Protein AF-A0A2M7TLC3-F1 (afdb_monomer)

Sequence (135 aa):
MRSHSKISLFWSSYMSGKVDYGETILEAASRELKEETGLSGDPTIVALKHYVVFDKKSNNLLEDKFMFLCLVENPAGDICGSQEGKYEWVKETNLQNYVTNPFEDYTAFNAQIDLIKNYNGTMNFSENRHYSEKF

Mean predicted aligned error: 6.59 Å

pLDDT: mean 83.68, std 17.26, range [29.58, 97.69]

Secondary structure (DSSP, 8-state):
--------B-BSB----PPPTT--HHHHHHHHHHHHHS-B--EEEEEEEEEEEEETTT--EEEEEEEEEEEE-S-BS-----SS----B--GGGGGGT-SS-SS-HHHHHHHHHHHHT-SSPPEEEEEEEEES--

Structure (mmCIF, N/CA/C/O backbone):
data_AF-A0A2M7TLC3-F1
#
_entry.id   AF-A0A2M7TLC3-F1
#
loop_
_atom_site.group_PDB
_atom_site.id
_atom_site.type_symbol
_atom_site.label_atom_id
_atom_site.label_alt_id
_atom_site.label_comp_id
_atom_site.label_asym_id
_atom_site.label_entity_id
_atom_site.label_seq_id
_atom_site.pdbx_PDB_ins_code
_atom_site.Cartn_x
_atom_site.Cartn_y
_atom_site.Cartn_z
_atom_site.occupancy
_atom_site.B_iso_or_equiv
_atom_site.auth_seq_id
_atom_site.auth_comp_id
_atom_site.auth_asym_id
_atom_site.auth_atom_id
_atom_site.pdbx_PDB_model_num
ATOM 1 N N . MET A 1 1 ? 28.543 -4.416 -8.697 1.00 31.33 1 MET A N 1
ATOM 2 C CA . MET A 1 1 ? 27.702 -5.038 -7.654 1.00 31.33 1 MET A CA 1
ATOM 3 C C . MET A 1 1 ? 26.963 -3.897 -6.957 1.00 31.33 1 MET A C 1
ATOM 5 O O . MET A 1 1 ? 27.562 -3.209 -6.143 1.00 31.33 1 MET A O 1
ATOM 9 N N . ARG A 1 2 ? 25.764 -3.532 -7.437 1.00 30.80 2 ARG A N 1
ATOM 10 C CA . ARG A 1 2 ? 25.032 -2.345 -6.959 1.00 30.80 2 ARG A CA 1
ATOM 11 C C . ARG A 1 2 ? 24.147 -2.753 -5.783 1.00 30.80 2 ARG A C 1
ATOM 13 O O . ARG A 1 2 ? 23.378 -3.697 -5.891 1.00 30.80 2 ARG A O 1
ATOM 20 N N . SER A 1 3 ? 24.344 -2.057 -4.670 1.00 33.62 3 SER A N 1
ATOM 21 C CA . SER A 1 3 ? 23.581 -2.161 -3.431 1.00 33.62 3 SER A CA 1
ATOM 22 C C . SER A 1 3 ? 22.078 -2.029 -3.686 1.00 33.62 3 SER A C 1
ATOM 24 O O . SER A 1 3 ? 21.645 -1.087 -4.347 1.00 33.62 3 SER A O 1
ATOM 26 N N . HIS A 1 4 ? 21.327 -2.979 -3.131 1.00 35.91 4 HIS A N 1
ATOM 27 C CA . HIS A 1 4 ? 19.873 -3.073 -3.040 1.00 35.91 4 HIS A CA 1
ATOM 28 C C . HIS A 1 4 ? 19.207 -1.705 -2.864 1.00 35.91 4 HIS A C 1
ATOM 30 O O . HIS A 1 4 ? 19.236 -1.116 -1.784 1.00 35.91 4 HIS A O 1
ATOM 36 N N . SER A 1 5 ? 18.612 -1.200 -3.940 1.00 34.22 5 SER A N 1
ATOM 37 C CA . SER A 1 5 ? 17.732 -0.036 -3.886 1.00 34.22 5 SER A CA 1
ATOM 38 C C . SER A 1 5 ? 16.330 -0.576 -3.623 1.00 34.22 5 SER A C 1
ATOM 40 O O . SER A 1 5 ? 15.571 -0.817 -4.556 1.00 34.22 5 SER A O 1
ATOM 42 N N . LYS A 1 6 ? 16.026 -0.886 -2.357 1.00 39.62 6 LYS A N 1
ATOM 43 C CA . LYS A 1 6 ? 14.639 -1.109 -1.935 1.00 39.62 6 LYS A CA 1
ATOM 44 C C . LYS A 1 6 ? 13.930 0.237 -1.998 1.00 39.62 6 LYS A C 1
ATOM 46 O O . LYS A 1 6 ? 14.492 1.253 -1.592 1.00 39.62 6 LYS A O 1
ATOM 51 N N . ILE A 1 7 ? 12.747 0.243 -2.584 1.00 37.22 7 ILE A N 1
ATOM 52 C CA . ILE A 1 7 ? 12.098 1.452 -3.069 1.00 37.22 7 ILE A CA 1
ATOM 53 C C . ILE A 1 7 ? 10.905 1.777 -2.185 1.00 37.22 7 ILE A C 1
ATOM 55 O O . ILE A 1 7 ? 9.999 0.967 -2.033 1.00 37.22 7 ILE A O 1
ATOM 59 N N . SER A 1 8 ? 10.932 2.970 -1.594 1.00 34.75 8 SER A N 1
ATOM 60 C CA . SER A 1 8 ? 9.780 3.621 -0.980 1.00 34.75 8 SER A CA 1
ATOM 61 C C . SER A 1 8 ? 9.634 5.005 -1.616 1.00 34.75 8 SER A C 1
ATOM 63 O O . SER A 1 8 ? 10.529 5.846 -1.535 1.00 34.75 8 SER A O 1
ATOM 65 N N . LEU A 1 9 ? 8.532 5.214 -2.333 1.00 35.06 9 LEU A N 1
ATOM 66 C CA . LEU A 1 9 ? 8.165 6.500 -2.931 1.00 35.06 9 LEU A CA 1
ATOM 67 C C . LEU A 1 9 ? 7.276 7.229 -1.920 1.00 35.06 9 LEU A C 1
ATOM 69 O O . LEU A 1 9 ? 6.337 6.618 -1.413 1.00 35.06 9 LEU A O 1
ATOM 73 N N . PHE A 1 10 ? 7.586 8.489 -1.585 1.00 40.72 10 PHE A N 1
ATOM 74 C CA . PHE A 1 10 ? 6.843 9.221 -0.550 1.00 40.72 10 PHE A CA 1
ATOM 75 C C . PHE A 1 10 ? 6.634 10.710 -0.839 1.00 40.72 10 PHE A C 1
ATOM 77 O O . PHE A 1 10 ? 7.598 11.469 -0.939 1.00 40.72 10 PHE A O 1
ATOM 84 N N . TRP A 1 11 ? 5.362 11.127 -0.778 1.00 29.58 11 TRP A N 1
ATOM 85 C CA . TRP A 1 11 ? 4.954 12.383 -0.143 1.00 29.58 11 TRP A CA 1
ATOM 86 C C . TRP A 1 11 ? 3.616 12.183 0.605 1.00 29.58 11 TRP A C 1
ATOM 88 O O . TRP A 1 11 ? 2.585 11.872 0.019 1.00 29.58 11 TRP A O 1
ATOM 98 N N . SER A 1 12 ? 3.650 12.329 1.935 1.00 38.78 12 SER A N 1
ATOM 99 C CA . SER A 1 12 ? 2.567 12.130 2.929 1.00 38.78 12 SER A CA 1
ATOM 100 C C . SER A 1 12 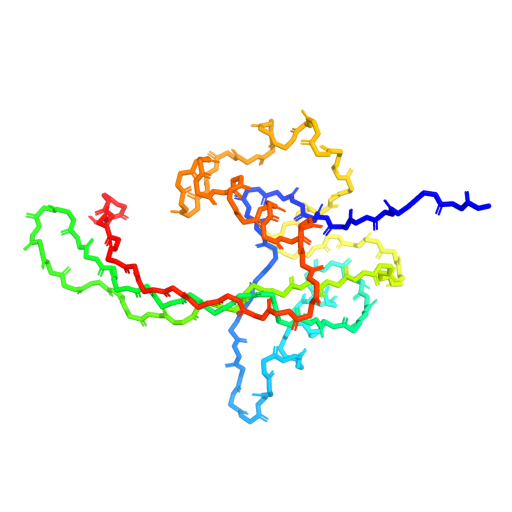? 1.985 10.714 3.139 1.00 38.78 12 SER A C 1
ATOM 102 O O . SER A 1 12 ? 1.608 10.406 4.270 1.00 38.78 12 SER A O 1
ATOM 104 N N . SER A 1 13 ? 1.977 9.835 2.131 1.00 57.50 13 SER A N 1
ATOM 105 C CA . SER A 1 13 ? 1.538 8.429 2.213 1.00 57.50 13 SER A CA 1
ATOM 106 C C . SER A 1 13 ? 2.259 7.577 1.154 1.00 57.50 13 SER A C 1
ATOM 108 O O . SER A 1 13 ? 2.920 8.119 0.267 1.00 57.50 13 SER A O 1
ATOM 110 N N . TYR A 1 14 ? 2.151 6.250 1.261 1.00 70.31 14 TYR A N 1
ATOM 111 C CA . TYR A 1 14 ? 2.441 5.340 0.151 1.00 70.31 14 TYR A CA 1
ATOM 112 C C . TYR A 1 14 ? 1.504 5.660 -1.030 1.00 70.31 14 TYR A C 1
ATOM 114 O O . TYR A 1 14 ? 0.355 6.028 -0.779 1.00 70.31 14 TYR A O 1
ATOM 122 N N . MET A 1 15 ? 1.968 5.471 -2.275 1.00 81.56 15 MET A N 1
ATOM 123 C CA . MET A 1 15 ? 1.082 5.319 -3.437 1.00 81.56 15 MET A CA 1
ATOM 124 C C . MET A 1 15 ? 0.050 4.223 -3.172 1.00 81.56 15 MET A C 1
ATOM 126 O O . MET A 1 15 ? 0.380 3.187 -2.576 1.00 81.56 15 MET A O 1
ATOM 130 N N . SER A 1 16 ? -1.201 4.458 -3.544 1.00 84.62 16 SER A N 1
ATOM 131 C CA . SER A 1 16 ? -2.288 3.549 -3.206 1.00 84.62 16 SER A CA 1
ATOM 132 C C . SER A 1 16 ? -3.528 3.841 -4.024 1.00 84.62 16 SER A C 1
ATOM 134 O O . SER A 1 16 ? -3.965 4.983 -4.093 1.00 84.62 16 SER A O 1
ATOM 136 N N . GLY A 1 17 ? -4.220 2.782 -4.418 1.00 88.88 17 GLY A N 1
ATOM 137 C CA . GLY A 1 17 ? -5.562 2.908 -4.951 1.00 88.88 17 GLY A CA 1
ATOM 138 C C . GLY A 1 17 ? -6.417 1.687 -4.671 1.00 88.88 17 GLY A C 1
ATOM 139 O O . GLY A 1 17 ? -6.070 0.812 -3.867 1.00 88.88 17 GLY A O 1
ATOM 140 N N . LYS A 1 18 ? -7.602 1.681 -5.275 1.00 93.62 18 LYS A N 1
ATOM 141 C CA . LYS A 1 18 ? -8.595 0.623 -5.079 1.00 93.62 18 LYS A CA 1
ATOM 142 C C . LYS A 1 18 ? -8.376 -0.474 -6.112 1.00 93.62 18 LYS A C 1
ATOM 144 O O . LYS A 1 18 ? -7.939 -0.213 -7.224 1.00 93.62 18 LYS A O 1
ATOM 149 N N . VAL A 1 19 ? -8.718 -1.699 -5.724 1.00 94.88 19 VAL A N 1
ATOM 150 C CA . VAL A 1 19 ? -8.813 -2.813 -6.669 1.00 94.88 19 VAL A CA 1
ATOM 151 C C . VAL A 1 19 ? -10.131 -2.676 -7.421 1.00 94.88 19 VAL A C 1
ATOM 153 O O . VAL A 1 19 ? -11.193 -2.624 -6.788 1.00 94.88 19 VAL A O 1
ATOM 156 N N . ASP A 1 20 ? -10.063 -2.622 -8.746 1.00 96.25 20 ASP A N 1
ATOM 157 C CA . ASP A 1 20 ? -11.248 -2.507 -9.590 1.00 96.25 20 ASP A CA 1
ATOM 158 C C . ASP A 1 20 ? -11.981 -3.846 -9.764 1.00 96.25 20 ASP A C 1
ATOM 160 O O . ASP A 1 20 ? -11.477 -4.938 -9.490 1.00 96.25 20 ASP A O 1
ATOM 164 N N . TYR A 1 21 ? -13.233 -3.776 -10.222 1.00 96.31 21 TYR A N 1
ATOM 165 C CA . TYR A 1 21 ? -14.031 -4.974 -10.465 1.00 96.31 21 TYR A CA 1
ATOM 166 C C . TYR A 1 21 ? -13.409 -5.841 -11.569 1.00 96.31 21 TYR A C 1
ATOM 168 O O . TYR A 1 21 ? -13.317 -5.423 -12.722 1.00 96.31 21 TYR A O 1
ATOM 176 N N . GLY A 1 22 ? -13.047 -7.0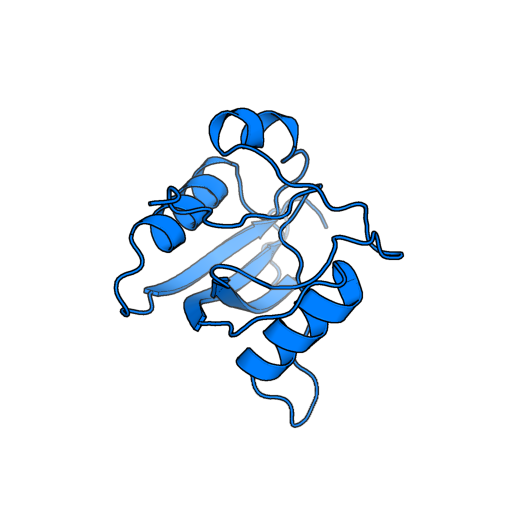77 -11.217 1.00 97.31 22 GLY A N 1
ATOM 177 C CA . GLY A 1 22 ? -12.396 -8.024 -12.126 1.00 97.31 22 GLY A CA 1
ATOM 178 C C . GLY A 1 22 ? -10.870 -7.922 -12.156 1.00 97.31 22 GLY A C 1
ATOM 179 O O . GLY A 1 22 ? -10.244 -8.701 -12.868 1.00 97.31 22 GLY A O 1
ATOM 180 N N . GLU A 1 23 ? -10.285 -7.015 -11.374 1.00 97.25 23 GLU A N 1
ATOM 181 C CA . GLU A 1 23 ? -8.842 -6.841 -11.224 1.00 97.25 23 GLU A CA 1
ATOM 182 C C . GLU A 1 23 ? -8.316 -7.683 -10.048 1.00 97.25 23 GLU A C 1
ATOM 184 O O . GLU A 1 23 ? -8.959 -7.810 -8.999 1.00 97.25 23 GLU A O 1
ATOM 189 N N . THR A 1 24 ? -7.139 -8.288 -10.199 1.00 97.69 24 THR A N 1
ATOM 190 C CA . THR A 1 24 ? -6.415 -8.894 -9.074 1.00 97.69 24 THR A CA 1
ATOM 191 C C . THR A 1 24 ? -5.669 -7.828 -8.271 1.00 97.69 24 THR A C 1
ATOM 193 O O . THR A 1 24 ? -5.327 -6.761 -8.765 1.00 97.69 24 THR A O 1
ATOM 196 N N . ILE A 1 25 ? -5.327 -8.132 -7.017 1.00 95.94 25 ILE A N 1
ATOM 197 C CA . ILE A 1 25 ? -4.571 -7.208 -6.149 1.00 95.94 25 ILE A CA 1
ATOM 198 C C . ILE A 1 25 ? -3.231 -6.791 -6.779 1.00 95.94 25 ILE A C 1
ATOM 200 O O . ILE A 1 25 ? -2.818 -5.641 -6.653 1.00 95.94 25 ILE A O 1
ATOM 204 N N . LEU A 1 26 ? -2.543 -7.727 -7.441 1.00 96.44 26 LEU A N 1
ATOM 205 C CA . LEU A 1 26 ? -1.250 -7.459 -8.071 1.00 96.44 26 LEU A CA 1
ATOM 206 C C . LEU A 1 26 ? -1.401 -6.611 -9.339 1.00 96.44 26 LEU A C 1
ATOM 208 O O . LEU A 1 26 ? -0.584 -5.725 -9.560 1.00 96.44 26 LEU A O 1
ATOM 212 N N . GLU A 1 27 ? -2.454 -6.833 -10.130 1.00 97.38 27 GLU A N 1
ATOM 213 C CA . GLU A 1 27 ? -2.766 -5.978 -11.283 1.00 97.38 27 GLU A CA 1
ATOM 214 C C . GLU A 1 27 ? -3.070 -4.546 -10.838 1.00 97.38 27 GLU A C 1
ATOM 216 O O . GLU A 1 27 ? -2.468 -3.617 -11.376 1.00 97.38 27 GLU A O 1
ATOM 221 N N . ALA A 1 28 ? -3.883 -4.378 -9.787 1.00 96.50 28 ALA A N 1
ATOM 222 C CA . ALA A 1 28 ? -4.162 -3.072 -9.196 1.00 96.50 28 ALA A CA 1
ATOM 223 C C . ALA A 1 28 ? -2.870 -2.384 -8.739 1.00 96.50 28 ALA A C 1
ATOM 225 O O . ALA A 1 28 ? -2.596 -1.251 -9.119 1.00 96.50 28 ALA A O 1
ATOM 226 N N . ALA A 1 29 ? -2.014 -3.083 -7.986 1.00 95.25 29 ALA A N 1
ATOM 227 C CA . ALA A 1 29 ? -0.742 -2.526 -7.525 1.00 95.25 29 ALA A CA 1
ATOM 228 C C . ALA A 1 29 ? 0.186 -2.114 -8.686 1.00 95.25 29 ALA A C 1
ATOM 230 O O . ALA A 1 29 ? 0.836 -1.070 -8.609 1.00 95.25 29 ALA A O 1
ATOM 231 N N . SER A 1 30 ? 0.247 -2.900 -9.767 1.00 95.56 30 SER A N 1
ATOM 232 C CA . SER A 1 30 ? 1.014 -2.551 -10.970 1.00 95.56 30 SER A CA 1
ATOM 233 C C . SER A 1 30 ? 0.426 -1.349 -11.715 1.00 95.56 30 SER A C 1
ATOM 235 O O . SER A 1 30 ? 1.192 -0.500 -12.178 1.00 95.56 30 SER A O 1
ATOM 237 N N . ARG A 1 31 ? -0.905 -1.265 -11.836 1.00 95.88 31 ARG A N 1
ATOM 238 C CA . ARG A 1 31 ? -1.606 -0.145 -12.479 1.00 95.88 31 ARG A CA 1
ATOM 239 C C . ARG A 1 31 ? -1.396 1.150 -11.699 1.00 95.88 31 ARG A C 1
ATOM 241 O O . ARG A 1 31 ? -0.903 2.109 -12.285 1.00 95.88 31 ARG A O 1
ATOM 248 N N . GLU A 1 32 ? -1.667 1.149 -10.396 1.00 93.69 32 GLU A N 1
ATOM 249 C CA . GLU A 1 32 ? -1.511 2.332 -9.535 1.00 93.69 32 GLU A CA 1
ATOM 250 C C . GLU A 1 32 ? -0.055 2.820 -9.513 1.00 93.69 32 GLU A C 1
ATOM 252 O O . GLU A 1 32 ? 0.210 4.012 -9.663 1.00 93.69 32 GLU A O 1
ATOM 257 N N . LEU A 1 33 ? 0.928 1.904 -9.451 1.00 92.69 33 LEU A N 1
ATOM 258 C CA . LEU A 1 33 ? 2.344 2.271 -9.579 1.00 92.69 33 LEU A CA 1
ATOM 259 C C . LEU A 1 33 ? 2.603 3.044 -10.881 1.00 92.69 33 LEU A C 1
ATOM 261 O O . LEU A 1 33 ? 3.324 4.048 -10.874 1.00 92.69 33 LEU A O 1
ATOM 265 N N . LYS A 1 34 ? 2.029 2.583 -11.996 1.00 93.25 34 LYS A N 1
ATOM 266 C CA . LYS A 1 34 ? 2.219 3.212 -13.302 1.00 93.25 34 LYS A CA 1
ATOM 267 C C . LYS A 1 34 ? 1.520 4.560 -13.405 1.00 93.25 34 LYS A C 1
ATOM 269 O O . LYS A 1 34 ? 2.132 5.500 -13.910 1.00 93.25 34 LYS A O 1
ATOM 274 N N . GLU A 1 35 ? 0.273 4.637 -12.962 1.00 91.75 35 GLU A N 1
ATOM 275 C CA . GLU A 1 35 ? -0.577 5.827 -13.056 1.00 91.75 35 GLU A CA 1
ATOM 276 C C . GLU A 1 35 ? -0.063 6.959 -12.162 1.00 91.75 35 GLU A C 1
ATOM 278 O O . GLU A 1 35 ? 0.044 8.102 -12.616 1.00 91.75 35 GLU A O 1
ATOM 283 N N . GLU A 1 36 ? 0.337 6.645 -10.928 1.00 89.25 36 GLU A N 1
ATOM 284 C CA . GLU A 1 36 ? 0.796 7.653 -9.974 1.00 89.25 36 GLU A CA 1
ATOM 285 C C . GLU A 1 36 ? 2.246 8.092 -10.214 1.00 89.25 36 GLU A C 1
ATOM 287 O O . GLU A 1 36 ? 2.579 9.261 -10.019 1.00 89.25 36 GLU A O 1
ATOM 292 N N . THR A 1 37 ? 3.128 7.174 -10.627 1.00 89.81 37 THR A N 1
ATOM 293 C CA . THR A 1 37 ? 4.583 7.422 -10.581 1.00 89.81 37 THR A CA 1
ATOM 294 C C . THR A 1 37 ? 5.292 7.276 -11.922 1.00 89.81 37 THR A C 1
ATOM 296 O O . THR A 1 37 ? 6.458 7.647 -12.042 1.00 89.81 37 THR A O 1
ATOM 299 N N . GLY A 1 38 ? 4.633 6.707 -12.934 1.00 91.69 38 GLY A N 1
ATOM 300 C CA . GLY A 1 38 ? 5.247 6.376 -14.223 1.00 91.69 38 GLY A CA 1
ATOM 301 C C . GLY A 1 38 ? 6.123 5.121 -14.211 1.00 91.69 38 GLY A C 1
ATOM 302 O O . GLY A 1 38 ? 6.523 4.652 -15.286 1.00 91.69 38 GLY A O 1
ATOM 303 N N . LEU A 1 39 ? 6.383 4.539 -13.039 1.00 92.94 39 LEU A N 1
ATOM 304 C CA . LEU A 1 39 ? 7.204 3.344 -12.878 1.00 92.94 39 LEU A CA 1
ATOM 305 C C . LEU A 1 39 ? 6.434 2.061 -13.214 1.00 92.94 39 LEU A C 1
ATOM 307 O O . LEU A 1 39 ? 5.211 2.030 -13.316 1.00 92.94 39 LEU A O 1
ATOM 311 N N . SER A 1 40 ? 7.157 0.972 -13.438 1.00 95.31 40 SER A N 1
ATOM 312 C CA . SER A 1 40 ? 6.578 -0.347 -13.704 1.00 95.31 40 SER A CA 1
ATOM 313 C 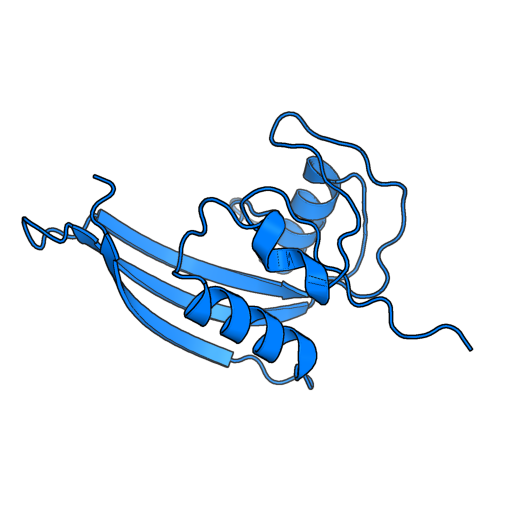C . SER A 1 40 ? 7.424 -1.432 -13.058 1.00 95.31 40 SER A C 1
ATOM 315 O O . SER A 1 40 ? 8.644 -1.308 -12.982 1.00 95.31 40 SER A O 1
ATOM 317 N N . GLY A 1 41 ? 6.790 -2.507 -12.611 1.00 93.44 41 GLY A N 1
ATOM 318 C CA . GLY A 1 41 ? 7.468 -3.644 -12.004 1.00 93.44 41 GLY A CA 1
ATOM 319 C C . GLY A 1 41 ? 6.475 -4.684 -11.510 1.00 93.44 41 GLY A C 1
ATOM 320 O O . GLY A 1 41 ? 5.263 -4.489 -11.625 1.00 93.44 41 GLY A O 1
ATOM 321 N N . ASP A 1 42 ? 7.020 -5.762 -10.954 1.00 95.44 42 ASP A N 1
ATOM 322 C CA . ASP A 1 42 ? 6.254 -6.913 -10.489 1.00 95.44 42 ASP A CA 1
ATOM 323 C C . ASP A 1 42 ? 6.018 -6.806 -8.973 1.00 95.44 42 ASP A C 1
ATOM 325 O O . ASP A 1 42 ? 6.962 -6.952 -8.186 1.00 95.44 42 ASP A O 1
ATOM 329 N N . PRO A 1 43 ? 4.784 -6.512 -8.530 1.00 95.25 43 PRO A N 1
ATOM 330 C CA . PRO A 1 43 ? 4.470 -6.411 -7.118 1.00 95.25 43 PRO A CA 1
ATOM 331 C C . PRO A 1 43 ? 4.394 -7.784 -6.461 1.00 95.25 43 PRO A C 1
ATOM 333 O O . PRO A 1 43 ? 3.983 -8.782 -7.049 1.00 95.25 43 PRO A O 1
ATOM 336 N N . THR A 1 44 ? 4.740 -7.814 -5.181 1.00 94.75 44 THR A N 1
ATOM 337 C CA . THR A 1 44 ? 4.523 -8.955 -4.293 1.00 94.75 44 THR A CA 1
ATOM 338 C C . THR A 1 44 ? 3.812 -8.496 -3.028 1.00 94.75 44 THR A C 1
ATOM 340 O O . THR A 1 44 ? 4.169 -7.466 -2.457 1.00 94.75 44 THR A O 1
ATOM 343 N N . ILE A 1 45 ? 2.825 -9.262 -2.558 1.00 95.00 45 ILE A N 1
ATOM 344 C CA . ILE A 1 45 ? 2.088 -8.945 -1.327 1.00 95.00 45 ILE A CA 1
ATOM 345 C C . ILE A 1 45 ? 2.948 -9.305 -0.110 1.00 95.00 45 ILE A C 1
ATOM 347 O O . ILE A 1 45 ? 3.267 -10.468 0.122 1.00 95.00 45 ILE A O 1
ATOM 351 N N . VAL A 1 46 ? 3.287 -8.299 0.692 1.00 94.56 46 VAL A N 1
ATOM 352 C CA . VAL A 1 46 ? 4.058 -8.430 1.939 1.00 94.56 46 VAL A CA 1
ATOM 353 C C . VAL A 1 46 ? 3.133 -8.615 3.137 1.00 94.56 46 VAL A C 1
ATOM 355 O O . VAL A 1 46 ? 3.428 -9.392 4.049 1.00 94.56 46 VAL A O 1
ATOM 358 N N . ALA A 1 47 ? 2.007 -7.901 3.153 1.00 93.81 47 ALA A N 1
ATOM 359 C CA . ALA A 1 47 ? 1.041 -8.001 4.234 1.00 93.81 47 ALA A CA 1
ATOM 360 C C . ALA A 1 47 ? -0.397 -7.757 3.770 1.00 93.81 47 ALA A C 1
ATOM 362 O O . ALA A 1 47 ? -0.649 -6.920 2.905 1.00 93.81 47 ALA A O 1
ATOM 363 N N . LEU A 1 48 ? -1.330 -8.445 4.420 1.00 94.81 48 LEU A N 1
ATOM 364 C CA . LEU A 1 48 ? -2.757 -8.159 4.401 1.00 94.81 48 LEU A CA 1
ATOM 365 C C . LEU A 1 48 ? -3.155 -7.604 5.765 1.00 94.81 48 LEU A C 1
ATOM 367 O O . LEU A 1 48 ? -2.982 -8.262 6.791 1.00 94.81 48 LEU A O 1
ATOM 371 N N . LYS A 1 49 ? -3.714 -6.401 5.775 1.00 93.19 49 LYS A N 1
ATOM 372 C CA . LYS A 1 49 ? -4.208 -5.757 6.987 1.00 93.19 49 LYS A CA 1
ATOM 373 C C . LYS A 1 49 ? -5.699 -5.509 6.868 1.00 93.19 49 LYS A C 1
ATOM 375 O O . LYS A 1 49 ? -6.139 -4.820 5.954 1.00 93.19 49 LYS A O 1
ATOM 380 N N . HIS A 1 50 ? -6.466 -6.035 7.804 1.00 95.62 50 HIS A N 1
ATOM 381 C CA . HIS A 1 50 ? -7.876 -5.716 7.961 1.00 95.62 50 HIS A CA 1
ATOM 382 C C . HIS A 1 50 ? -8.011 -4.602 9.007 1.00 95.62 50 HIS A C 1
ATOM 384 O O . HIS A 1 50 ? -7.528 -4.740 10.133 1.00 95.62 50 HIS A O 1
ATOM 390 N N . TYR A 1 51 ? -8.626 -3.485 8.629 1.00 93.62 51 TYR A N 1
ATOM 391 C CA . TYR A 1 51 ? -8.904 -2.356 9.507 1.00 93.62 51 TYR A CA 1
ATOM 392 C C . TYR A 1 51 ? -10.403 -2.180 9.683 1.00 93.62 51 TYR A C 1
ATOM 394 O O . TYR A 1 51 ? -11.113 -1.855 8.733 1.00 93.62 51 TYR A O 1
ATOM 402 N N . VAL A 1 52 ? -10.840 -2.277 10.933 1.00 96.00 52 VAL A N 1
ATOM 403 C CA . VAL A 1 52 ? -12.177 -1.869 11.357 1.00 96.00 52 VAL A CA 1
ATOM 404 C C . VAL A 1 52 ? -12.029 -0.530 12.071 1.00 96.00 52 VAL A C 1
ATOM 406 O O . VAL A 1 52 ? -11.466 -0.453 13.168 1.00 96.00 52 VAL A O 1
ATOM 409 N N . VAL A 1 53 ? -12.459 0.542 11.414 1.00 93.25 53 VAL A N 1
ATOM 410 C CA . VAL A 1 53 ? -12.265 1.920 11.866 1.00 93.25 53 VAL A CA 1
ATOM 411 C C . VAL A 1 53 ? -13.506 2.411 12.593 1.00 93.25 53 VAL A C 1
ATOM 413 O O . VAL A 1 53 ? -14.603 2.383 12.044 1.00 93.25 53 VAL A O 1
ATOM 416 N N . PHE A 1 54 ? -13.318 2.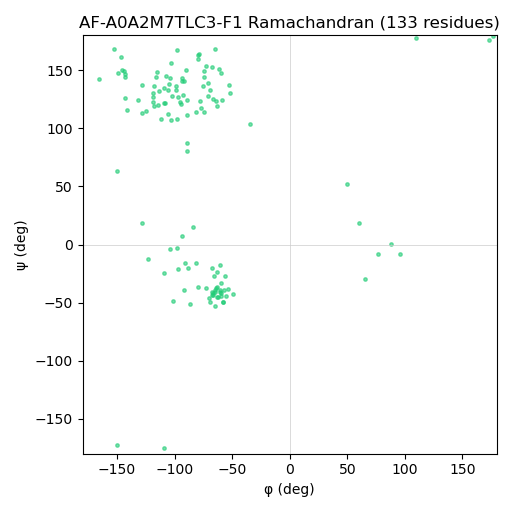920 13.803 1.00 94.69 54 PHE A N 1
ATOM 417 C CA . PHE A 1 54 ? -14.356 3.506 14.638 1.00 94.69 54 PHE A CA 1
ATOM 418 C C . PHE A 1 54 ? -14.099 4.995 14.854 1.00 94.69 54 PHE A C 1
ATOM 420 O O . PHE A 1 54 ? -12.949 5.436 14.931 1.00 94.69 54 PHE A O 1
ATOM 427 N N . ASP A 1 55 ? -15.172 5.765 15.006 1.00 93.38 55 ASP A N 1
ATOM 428 C CA . ASP A 1 55 ? -15.086 7.121 15.540 1.00 93.38 55 ASP A CA 1
ATOM 429 C C . ASP A 1 55 ? -14.759 7.051 17.034 1.00 93.38 55 ASP A C 1
ATOM 431 O O . ASP A 1 55 ? -15.447 6.375 17.805 1.00 93.38 55 ASP A O 1
ATOM 435 N N . LYS A 1 56 ? -13.722 7.769 17.468 1.00 91.69 56 LYS A N 1
ATOM 436 C CA . LYS A 1 56 ? -13.249 7.716 18.856 1.00 91.69 56 LYS A CA 1
ATOM 437 C C . LYS A 1 56 ? -14.267 8.274 19.857 1.00 91.69 56 LYS A C 1
ATOM 439 O O . LYS A 1 56 ? -14.241 7.872 21.018 1.00 91.69 56 LYS A O 1
ATOM 444 N N . LYS A 1 57 ? -15.145 9.196 19.442 1.00 92.94 57 LYS A N 1
ATOM 445 C CA . LYS A 1 57 ? -16.120 9.844 20.341 1.00 92.94 57 LYS A CA 1
ATOM 446 C C . LYS A 1 57 ? -17.413 9.048 20.482 1.00 92.94 57 LYS A C 1
ATOM 448 O O . LYS A 1 57 ? -17.871 8.816 21.596 1.00 92.94 57 LYS A O 1
ATOM 453 N N . SER A 1 58 ? -18.017 8.668 19.363 1.00 94.25 58 SER A N 1
ATOM 454 C CA . SER A 1 58 ? -19.319 7.996 19.309 1.00 94.25 58 SER A CA 1
ATOM 455 C C . SER A 1 58 ? -19.220 6.474 19.339 1.00 94.25 58 SER A C 1
ATOM 457 O O . SER A 1 58 ? -20.226 5.818 19.599 1.00 94.25 58 SER A O 1
ATOM 459 N N . ASN A 1 59 ? -18.031 5.911 19.091 1.00 93.50 59 ASN A N 1
ATOM 460 C CA . ASN A 1 59 ? -17.805 4.474 18.925 1.00 93.50 59 ASN A CA 1
ATOM 461 C C . ASN A 1 59 ? -18.592 3.858 17.748 1.00 93.50 59 ASN A C 1
ATOM 463 O O . ASN A 1 59 ? -18.784 2.643 17.684 1.00 93.50 59 ASN A O 1
ATOM 467 N N . ASN A 1 60 ? -19.052 4.688 16.808 1.00 95.56 60 ASN A N 1
ATOM 468 C CA . ASN A 1 60 ? -19.701 4.229 15.588 1.00 95.56 60 ASN A CA 1
ATOM 469 C C . ASN A 1 60 ? -18.670 3.659 14.611 1.00 95.56 60 ASN A C 1
ATOM 471 O O . ASN A 1 60 ? -17.557 4.176 14.503 1.00 95.56 60 ASN A O 1
ATOM 475 N N . LEU A 1 61 ? -19.058 2.612 13.881 1.00 95.56 61 LEU A N 1
ATOM 476 C CA . LEU A 1 61 ? -18.268 2.084 12.773 1.00 95.56 61 LEU A CA 1
ATOM 477 C C . LEU A 1 61 ? -18.232 3.119 11.642 1.00 95.56 61 LEU A C 1
ATOM 479 O O . LEU A 1 61 ? -19.282 3.563 11.180 1.00 95.56 61 LEU A O 1
ATOM 483 N N . LEU A 1 62 ? -17.029 3.483 11.210 1.00 93.94 62 LEU A N 1
ATOM 484 C CA . LEU A 1 62 ? -16.788 4.427 10.121 1.00 93.94 62 LEU A CA 1
ATOM 485 C C . LEU A 1 62 ? -16.424 3.704 8.829 1.00 93.94 62 LEU A C 1
ATOM 487 O O . LEU A 1 62 ? -16.997 3.983 7.781 1.00 93.94 62 LEU A O 1
ATOM 491 N N . GLU A 1 63 ? -15.478 2.769 8.907 1.00 93.00 63 GLU A N 1
ATOM 492 C CA . GLU A 1 63 ? -14.987 2.030 7.748 1.00 93.00 63 GLU A CA 1
ATOM 493 C C . GLU A 1 63 ? -14.630 0.594 8.128 1.00 93.00 63 GLU A C 1
ATOM 495 O O . GLU A 1 63 ? -14.175 0.319 9.237 1.00 93.00 63 GLU A O 1
ATOM 500 N N . ASP A 1 64 ? -14.777 -0.301 7.161 1.00 95.62 64 ASP A N 1
ATOM 501 C CA . ASP A 1 64 ? -14.281 -1.672 7.185 1.00 95.62 64 ASP A CA 1
ATOM 502 C C . ASP A 1 64 ? -13.498 -1.865 5.882 1.00 95.62 64 ASP A C 1
ATOM 504 O O . ASP A 1 64 ? -14.059 -1.720 4.789 1.00 95.62 64 ASP A O 1
ATOM 508 N N . LYS A 1 65 ? -12.178 -2.052 5.984 1.00 92.25 65 LYS A N 1
ATOM 509 C CA . LYS A 1 65 ? -11.305 -2.125 4.809 1.00 92.25 65 LYS A CA 1
ATOM 510 C C . LYS A 1 65 ? -10.179 -3.131 4.955 1.00 92.25 65 LYS A C 1
ATOM 512 O O . LYS A 1 65 ? -9.541 -3.249 6.000 1.00 92.25 65 LYS A O 1
ATOM 517 N N . PHE A 1 66 ? -9.859 -3.768 3.837 1.00 94.19 66 PHE A N 1
ATOM 518 C CA . PHE A 1 66 ? -8.641 -4.543 3.661 1.00 94.19 66 PHE A CA 1
ATOM 519 C C . PHE A 1 66 ? -7.606 -3.692 2.929 1.00 94.19 66 PHE A C 1
ATOM 521 O O . PHE A 1 66 ? -7.913 -3.060 1.921 1.00 94.19 66 PHE A O 1
ATOM 528 N N . MET A 1 67 ? -6.378 -3.677 3.435 1.00 93.00 67 MET A N 1
ATOM 529 C CA . MET A 1 67 ? -5.232 -3.033 2.805 1.00 93.00 67 MET A CA 1
ATOM 530 C C . MET A 1 67 ? -4.166 -4.081 2.511 1.00 93.00 67 MET A C 1
ATOM 532 O O . MET A 1 67 ? -3.782 -4.857 3.390 1.00 93.00 67 MET A O 1
ATOM 536 N N . PHE A 1 68 ? -3.676 -4.081 1.276 1.00 94.00 68 PHE A N 1
ATOM 537 C CA . PHE A 1 68 ? -2.613 -4.966 0.821 1.00 94.00 68 PHE A CA 1
ATOM 538 C C . PHE A 1 68 ? -1.328 -4.155 0.685 1.00 94.00 68 PHE A C 1
ATOM 540 O O . PHE A 1 68 ? -1.222 -3.283 -0.174 1.00 94.00 68 PHE A O 1
ATOM 547 N N . LEU A 1 69 ? -0.349 -4.433 1.544 1.00 93.31 69 LEU A N 1
ATOM 548 C CA . LEU A 1 69 ? 0.977 -3.837 1.435 1.00 93.31 69 LEU A CA 1
ATOM 549 C C . LEU A 1 69 ? 1.770 -4.612 0.388 1.00 93.31 69 LEU A C 1
ATOM 551 O O . LEU A 1 69 ? 2.086 -5.784 0.603 1.00 93.31 69 LEU A O 1
ATOM 555 N N . CYS A 1 70 ? 2.098 -3.953 -0.719 1.00 94.00 70 CYS A N 1
ATOM 556 C CA . CYS A 1 70 ? 2.859 -4.547 -1.811 1.00 94.00 70 CYS A CA 1
ATOM 557 C C . CYS A 1 70 ? 4.286 -3.989 -1.864 1.00 94.00 70 CYS A C 1
ATOM 559 O O . CYS A 1 70 ? 4.520 -2.815 -1.582 1.00 94.00 70 CYS A O 1
ATOM 561 N N . LEU A 1 71 ? 5.236 -4.840 -2.244 1.00 92.69 71 LEU A N 1
ATOM 562 C CA . LEU A 1 71 ? 6.627 -4.486 -2.512 1.00 92.69 71 LEU A CA 1
ATOM 563 C C . LEU A 1 71 ? 6.914 -4.677 -3.998 1.00 92.69 71 LEU A C 1
ATOM 565 O O . LEU A 1 71 ? 6.630 -5.738 -4.547 1.00 92.69 71 LEU A O 1
ATOM 569 N N . VAL A 1 72 ? 7.531 -3.668 -4.609 1.00 93.31 72 VAL A N 1
ATOM 570 C CA . VAL A 1 72 ? 8.115 -3.745 -5.949 1.00 93.31 72 VAL A CA 1
ATOM 571 C C . VAL A 1 72 ? 9.611 -3.485 -5.818 1.00 93.31 72 VAL A C 1
ATOM 573 O O . VAL A 1 72 ? 10.033 -2.425 -5.351 1.00 93.31 72 VAL A O 1
ATOM 576 N N . GLU A 1 73 ? 10.427 -4.459 -6.209 1.00 90.19 73 GLU A N 1
ATOM 577 C CA . GLU A 1 73 ? 11.884 -4.331 -6.200 1.00 90.19 73 GLU A CA 1
ATOM 578 C C . GLU A 1 73 ? 12.396 -3.985 -7.599 1.00 90.19 73 GLU A C 1
ATOM 580 O O . GLU A 1 73 ? 11.986 -4.590 -8.583 1.00 90.19 73 GLU A O 1
ATOM 585 N N . ASN A 1 74 ? 13.335 -3.036 -7.685 1.00 90.75 74 ASN A N 1
ATOM 586 C CA . ASN A 1 74 ? 13.960 -2.609 -8.945 1.00 90.75 74 ASN A CA 1
ATOM 587 C C . ASN A 1 74 ? 12.949 -2.279 -10.078 1.00 90.75 74 ASN A C 1
ATOM 589 O O . ASN A 1 74 ? 13.095 -2.803 -11.185 1.00 90.75 74 ASN A O 1
ATOM 593 N N . PRO A 1 75 ? 11.940 -1.417 -9.838 1.00 93.31 75 PRO A N 1
ATOM 594 C CA . PRO A 1 75 ? 11.034 -0.972 -10.877 1.00 93.31 75 PRO A CA 1
ATOM 595 C C . PRO A 1 75 ? 11.795 -0.219 -11.974 1.00 93.31 75 PRO A C 1
ATOM 597 O O . PRO A 1 75 ? 12.825 0.419 -11.740 1.00 93.31 75 PRO A O 1
ATOM 600 N N . ALA A 1 76 ? 11.250 -0.287 -13.180 1.00 94.00 76 ALA A N 1
ATOM 601 C CA . ALA A 1 76 ? 11.762 0.370 -14.368 1.00 94.00 76 ALA A CA 1
ATOM 602 C C . ALA A 1 76 ? 10.937 1.615 -14.715 1.00 94.00 76 ALA A C 1
ATOM 604 O O . ALA A 1 76 ? 9.754 1.710 -14.387 1.00 94.00 76 ALA A O 1
ATOM 605 N N . GLY A 1 77 ? 11.562 2.537 -15.444 1.00 92.19 77 GLY A N 1
ATOM 606 C CA . GLY A 1 77 ? 10.959 3.796 -15.873 1.00 92.19 77 GLY A CA 1
ATOM 607 C C . GLY A 1 77 ? 11.547 5.002 -15.151 1.00 92.19 77 GLY A C 1
ATOM 608 O O . GLY A 1 77 ? 12.401 4.873 -14.274 1.00 92.19 77 GLY A O 1
ATOM 609 N N . ASP A 1 78 ? 11.070 6.174 -15.546 1.00 90.44 78 ASP A N 1
ATOM 610 C CA . ASP A 1 78 ? 11.420 7.444 -14.929 1.00 90.44 78 ASP A CA 1
ATOM 611 C C . ASP A 1 78 ? 10.253 7.915 -14.068 1.00 90.44 78 ASP A C 1
ATOM 613 O O . ASP A 1 78 ? 9.096 7.813 -14.481 1.00 90.44 78 ASP A O 1
ATOM 617 N N . ILE A 1 79 ? 10.560 8.444 -12.882 1.00 88.38 79 ILE A N 1
ATOM 618 C CA . ILE A 1 79 ? 9.528 9.015 -12.022 1.00 88.38 79 ILE A CA 1
ATOM 619 C C . ILE A 1 79 ? 8.920 10.229 -12.723 1.00 88.38 79 ILE A C 1
ATOM 621 O O . ILE A 1 79 ? 9.614 11.205 -13.021 1.00 88.38 79 ILE A O 1
ATOM 625 N N . CYS A 1 80 ? 7.606 10.197 -12.903 1.00 82.12 80 CYS A N 1
ATOM 626 C CA . CYS A 1 80 ? 6.803 11.363 -13.223 1.00 82.12 80 CYS A CA 1
ATOM 627 C C . CYS A 1 80 ? 5.813 11.627 -12.082 1.00 82.12 80 CYS A C 1
ATOM 629 O O . CYS A 1 80 ? 5.320 10.699 -11.451 1.00 82.12 80 CYS A O 1
ATOM 631 N N . GLY A 1 81 ? 5.537 12.898 -11.791 1.00 69.31 81 GLY A N 1
ATOM 632 C CA . GLY A 1 81 ? 4.445 13.240 -10.876 1.00 69.31 81 GLY A CA 1
ATOM 633 C C . GLY A 1 81 ? 3.083 13.014 -11.536 1.00 69.31 81 GLY A C 1
ATOM 634 O O . GLY A 1 81 ? 2.968 13.135 -12.758 1.00 69.31 81 GLY A O 1
ATOM 635 N N . SER A 1 82 ? 2.063 12.751 -10.724 1.00 72.94 82 SER A N 1
ATOM 636 C CA . SER A 1 82 ? 0.660 12.663 -11.143 1.00 72.94 82 SER A CA 1
ATOM 637 C C . 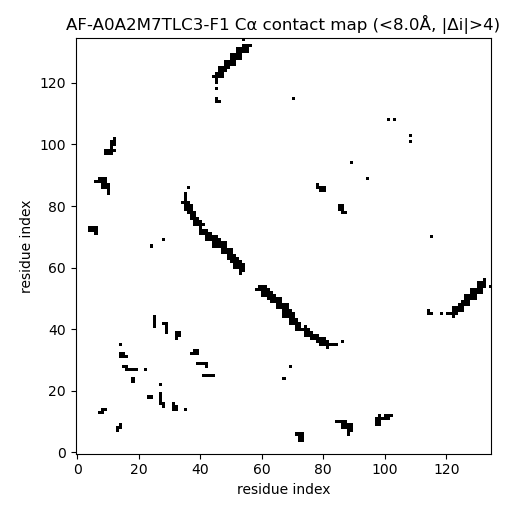SER A 1 82 ? -0.142 13.867 -10.626 1.00 72.94 82 SER A C 1
ATOM 639 O O . SER A 1 82 ? 0.410 14.807 -10.046 1.00 72.94 82 SER A O 1
ATOM 641 N N . GLN A 1 83 ? -1.463 13.864 -10.842 1.00 68.62 83 GLN A N 1
ATOM 642 C CA . GLN A 1 83 ? -2.361 14.841 -10.209 1.00 68.62 83 GLN A CA 1
ATOM 643 C C . GLN A 1 83 ? -2.453 14.655 -8.684 1.00 68.62 83 GLN A C 1
ATOM 645 O O . GLN A 1 83 ? -2.833 15.593 -7.986 1.00 68.62 83 GLN A O 1
ATOM 650 N N . GLU A 1 84 ? -2.093 13.475 -8.174 1.00 70.12 84 GLU A N 1
ATOM 651 C CA . GLU A 1 84 ? -2.235 13.098 -6.764 1.00 70.12 84 GLU A CA 1
ATOM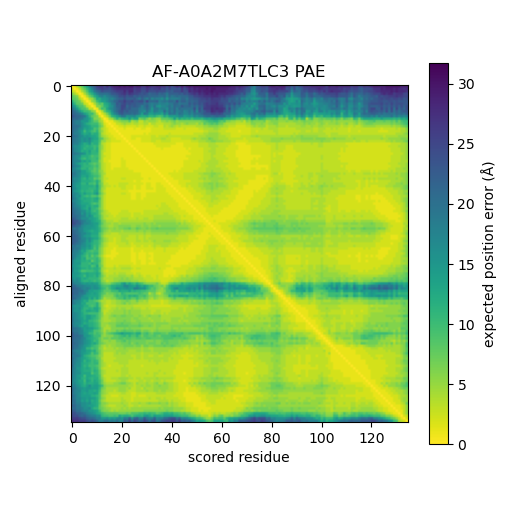 652 C C . GLU A 1 84 ? -1.014 13.480 -5.921 1.00 70.12 84 GLU A C 1
ATOM 654 O O . GLU A 1 84 ? -1.118 13.655 -4.707 1.00 70.12 84 GLU A O 1
ATOM 659 N N . GLY A 1 85 ? 0.138 13.704 -6.558 1.00 71.88 85 GLY A N 1
ATOM 660 C CA . GLY A 1 85 ? 1.333 14.121 -5.845 1.00 71.88 85 GLY A CA 1
ATOM 661 C C . GLY A 1 85 ? 2.598 14.180 -6.690 1.00 71.88 85 GLY A C 1
ATOM 662 O O . GLY A 1 85 ? 2.640 13.832 -7.871 1.00 71.88 85 GLY A O 1
ATOM 663 N N . LYS A 1 86 ? 3.668 14.646 -6.043 1.00 77.44 86 LYS A N 1
ATOM 664 C CA . LYS A 1 86 ? 5.034 14.537 -6.556 1.00 77.44 86 LYS A CA 1
ATOM 665 C C . LYS A 1 86 ? 5.734 13.409 -5.819 1.00 77.44 86 LYS A C 1
ATOM 667 O O . LYS A 1 86 ? 5.779 13.422 -4.592 1.00 77.44 86 LYS A O 1
ATOM 672 N N . TYR A 1 87 ? 6.321 12.495 -6.577 1.00 82.38 87 TYR A N 1
ATOM 673 C CA . TYR A 1 87 ? 7.107 11.397 -6.038 1.00 82.38 87 TYR A CA 1
ATOM 674 C C . TYR A 1 87 ? 8.591 11.677 -6.237 1.00 82.38 87 TYR A C 1
ATOM 676 O O . TYR A 1 87 ? 9.005 12.239 -7.252 1.00 82.38 87 TYR A O 1
ATOM 684 N N . GLU A 1 88 ? 9.396 11.278 -5.261 1.00 83.06 88 GLU A N 1
ATOM 685 C CA . GLU A 1 88 ? 10.846 11.295 -5.368 1.00 83.06 88 GLU A CA 1
ATOM 686 C C . GLU A 1 88 ? 11.467 10.131 -4.599 1.00 83.06 88 GLU A C 1
ATOM 688 O O . GLU A 1 88 ? 10.848 9.523 -3.722 1.00 83.06 88 GLU A O 1
ATOM 693 N N . TRP A 1 89 ? 12.717 9.825 -4.941 1.00 84.69 89 TRP A N 1
ATOM 694 C CA . TRP A 1 89 ? 13.515 8.849 -4.215 1.00 84.69 89 TRP A CA 1
ATOM 695 C C . TRP A 1 89 ? 13.982 9.430 -2.882 1.00 84.69 89 TRP A C 1
ATOM 697 O O . TRP A 1 89 ? 14.826 10.328 -2.852 1.00 84.69 89 TRP A O 1
ATOM 707 N N . VAL A 1 90 ? 13.495 8.872 -1.774 1.00 84.38 90 VAL A N 1
ATOM 708 C CA . VAL A 1 90 ? 13.861 9.312 -0.422 1.00 84.38 90 VAL A CA 1
ATOM 709 C C . VAL A 1 90 ? 14.739 8.262 0.256 1.00 84.38 90 VAL A C 1
ATOM 711 O O . VAL A 1 90 ? 14.462 7.066 0.225 1.00 84.38 90 VAL A O 1
ATOM 714 N N . LYS A 1 91 ? 15.824 8.706 0.901 1.00 84.12 91 LYS A N 1
ATOM 715 C CA . LYS A 1 91 ? 16.629 7.828 1.764 1.00 84.12 91 LYS A CA 1
ATOM 716 C C . LYS A 1 91 ? 15.850 7.493 3.033 1.00 84.12 91 LYS A C 1
ATOM 718 O O . LYS A 1 91 ? 15.303 8.399 3.653 1.00 84.12 91 LYS A O 1
ATOM 723 N N . GLU A 1 92 ? 15.913 6.240 3.482 1.00 82.06 92 GLU A N 1
ATOM 724 C CA . GLU A 1 92 ? 15.227 5.764 4.698 1.00 82.06 92 GLU A CA 1
ATOM 725 C C . GLU A 1 92 ? 15.470 6.673 5.919 1.00 82.06 92 GLU A C 1
ATOM 727 O O . GLU A 1 92 ? 14.536 7.047 6.622 1.00 82.06 92 GLU A O 1
ATOM 732 N N . THR A 1 93 ? 16.711 7.133 6.113 1.00 85.00 93 THR A N 1
ATOM 733 C CA . THR A 1 93 ? 17.102 8.026 7.221 1.00 85.00 93 THR A CA 1
ATOM 734 C C . THR A 1 93 ? 16.380 9.374 7.231 1.00 85.00 93 THR A C 1
ATOM 736 O O . THR A 1 93 ? 16.402 10.070 8.241 1.00 85.00 93 THR A O 1
ATOM 739 N N . ASN A 1 94 ? 15.778 9.766 6.110 1.00 85.62 94 ASN A N 1
ATOM 740 C CA . ASN A 1 94 ? 15.101 11.044 5.947 1.00 85.62 94 ASN A CA 1
ATOM 741 C C . ASN A 1 94 ? 13.573 10.911 5.987 1.00 85.62 94 ASN A C 1
ATOM 743 O O . ASN A 1 94 ? 12.910 11.943 5.954 1.00 85.62 94 ASN A O 1
ATOM 747 N N . LEU A 1 95 ? 13.008 9.697 6.075 1.00 81.75 95 LEU A N 1
ATOM 748 C CA . LEU A 1 95 ? 11.559 9.458 5.955 1.00 81.75 95 LEU A CA 1
ATOM 749 C C . LEU A 1 95 ? 10.721 10.313 6.914 1.00 81.75 95 LEU A C 1
ATOM 751 O O . LEU A 1 95 ? 9.696 10.854 6.507 1.00 81.75 95 LEU A O 1
ATOM 755 N N . GLN A 1 96 ? 11.192 10.527 8.145 1.00 81.25 96 GLN A N 1
ATOM 756 C CA . GLN A 1 96 ? 10.504 11.358 9.143 1.00 81.25 96 GLN A CA 1
ATOM 757 C C . GLN A 1 96 ? 10.219 12.794 8.667 1.00 81.25 96 GLN A C 1
ATOM 759 O O . GLN A 1 96 ? 9.271 13.417 9.129 1.00 81.25 96 GLN A O 1
ATOM 764 N N . ASN A 1 97 ? 11.024 13.324 7.741 1.00 82.12 97 ASN A N 1
ATOM 765 C CA . ASN A 1 97 ? 10.856 14.681 7.219 1.00 82.12 97 ASN A CA 1
ATOM 766 C C . ASN A 1 97 ? 9.777 14.754 6.122 1.00 82.12 97 ASN A C 1
ATOM 768 O O . ASN A 1 97 ? 9.328 15.844 5.780 1.00 82.12 97 ASN A O 1
ATOM 772 N N . TYR A 1 98 ? 9.386 13.606 5.562 1.00 78.44 98 TYR A N 1
ATOM 773 C CA . TYR A 1 98 ? 8.469 13.484 4.424 1.00 78.44 98 TYR A CA 1
ATOM 774 C C . TYR A 1 98 ? 7.100 12.916 4.808 1.00 78.44 98 TYR A C 1
ATOM 776 O O . TYR A 1 98 ? 6.102 13.167 4.129 1.00 78.44 98 TYR A O 1
ATOM 784 N N . VAL A 1 99 ? 7.038 12.160 5.904 1.00 76.94 99 VAL A N 1
ATOM 785 C CA . VAL A 1 99 ? 5.805 11.573 6.432 1.00 76.94 99 VAL A CA 1
ATOM 786 C C . VAL A 1 99 ? 5.156 12.563 7.397 1.00 76.94 99 VAL A C 1
ATOM 788 O O . VAL A 1 99 ? 5.407 12.550 8.598 1.00 76.94 99 VAL A O 1
ATOM 791 N N . THR A 1 100 ? 4.333 13.460 6.857 1.00 73.94 100 THR A N 1
ATOM 792 C CA . THR A 1 100 ? 3.735 14.568 7.621 1.00 73.94 100 THR A CA 1
ATOM 793 C C . THR A 1 100 ? 2.318 14.287 8.126 1.00 73.94 100 THR A C 1
ATOM 795 O O . THR A 1 100 ? 1.884 14.927 9.080 1.00 73.94 100 THR A O 1
ATOM 798 N N . ASN A 1 101 ? 1.592 13.338 7.524 1.00 73.25 101 ASN A N 1
ATOM 799 C CA . ASN A 1 101 ? 0.220 12.991 7.917 1.00 73.25 101 ASN A CA 1
ATOM 800 C C . ASN A 1 101 ? -0.113 11.510 7.646 1.00 73.25 101 ASN A C 1
ATOM 802 O O . ASN A 1 101 ? -0.983 11.214 6.824 1.00 73.25 101 ASN A O 1
ATOM 806 N N . PRO A 1 102 ? 0.577 10.566 8.304 1.00 73.12 102 PRO A N 1
ATOM 807 C CA . PRO A 1 102 ? 0.356 9.151 8.048 1.00 73.12 102 PRO A CA 1
ATOM 808 C C . PRO A 1 102 ? -1.042 8.696 8.510 1.00 73.12 102 PRO A C 1
ATOM 810 O O . PRO A 1 102 ? -1.652 9.282 9.413 1.00 73.12 102 PRO A O 1
ATOM 813 N N . PHE A 1 103 ? -1.568 7.655 7.854 1.00 74.75 103 PHE A N 1
ATOM 814 C CA . PHE A 1 103 ? -2.832 7.018 8.244 1.00 74.75 103 PHE A CA 1
ATOM 815 C C . PHE A 1 103 ? -2.727 6.383 9.638 1.00 74.75 103 PHE A C 1
ATOM 817 O O . PHE A 1 103 ? -3.601 6.579 10.479 1.00 74.75 103 PHE A O 1
ATOM 824 N N . GLU A 1 104 ? -1.630 5.666 9.889 1.00 77.62 104 GLU A N 1
ATOM 825 C CA . GLU A 1 104 ? -1.250 5.182 11.219 1.00 77.62 104 GLU A CA 1
ATOM 826 C C . GLU A 1 104 ? -0.215 6.123 11.847 1.00 77.62 104 GLU A C 1
ATOM 828 O O . GLU A 1 104 ? 0.356 6.959 11.158 1.00 77.62 104 GLU A O 1
ATOM 833 N N . ASP A 1 105 ? 0.072 5.998 13.142 1.00 82.56 105 ASP A N 1
ATOM 834 C CA . ASP A 1 105 ? 1.174 6.763 13.731 1.00 82.56 105 ASP A CA 1
ATOM 835 C C . ASP A 1 105 ? 2.548 6.361 13.147 1.00 82.56 105 ASP A C 1
ATOM 837 O O . ASP A 1 105 ? 2.704 5.354 12.449 1.00 82.56 105 ASP A O 1
ATOM 841 N N . TYR A 1 106 ? 3.581 7.159 13.437 1.00 82.75 106 TYR 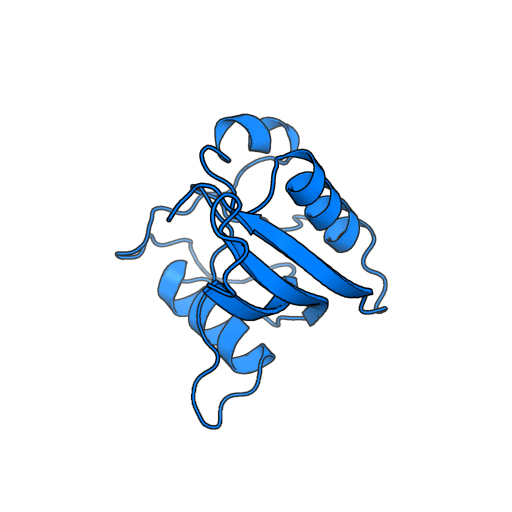A N 1
ATOM 842 C CA . TYR A 1 106 ? 4.925 6.918 12.904 1.00 82.75 106 TYR A CA 1
ATOM 843 C C . TYR A 1 106 ? 5.538 5.584 13.382 1.00 82.75 106 TYR A C 1
ATOM 845 O O . TYR A 1 106 ? 6.393 5.015 12.702 1.00 82.75 106 TYR A O 1
ATOM 853 N N . THR A 1 107 ? 5.097 5.046 14.525 1.00 86.06 107 THR A N 1
ATOM 854 C CA . THR A 1 107 ? 5.551 3.737 15.026 1.00 86.06 107 THR A CA 1
ATOM 855 C C . THR A 1 107 ? 5.018 2.622 14.138 1.00 86.06 107 THR A C 1
ATOM 857 O O . THR A 1 107 ? 5.784 1.779 13.671 1.00 86.06 107 THR A O 1
ATOM 860 N N . ALA A 1 108 ? 3.718 2.645 13.853 1.00 84.00 108 ALA A N 1
ATOM 861 C CA . ALA A 1 108 ? 3.080 1.702 12.946 1.00 84.00 108 ALA A CA 1
ATOM 862 C C . ALA A 1 108 ? 3.619 1.841 11.515 1.00 84.00 108 ALA A C 1
ATOM 864 O O . ALA A 1 108 ? 3.855 0.833 10.848 1.00 84.00 108 ALA A O 1
ATOM 865 N N . PHE A 1 109 ? 3.906 3.067 11.070 1.00 84.88 109 PHE A N 1
ATOM 866 C CA . PHE A 1 109 ? 4.590 3.313 9.802 1.00 84.88 109 PHE A CA 1
ATOM 867 C C . PHE A 1 109 ? 5.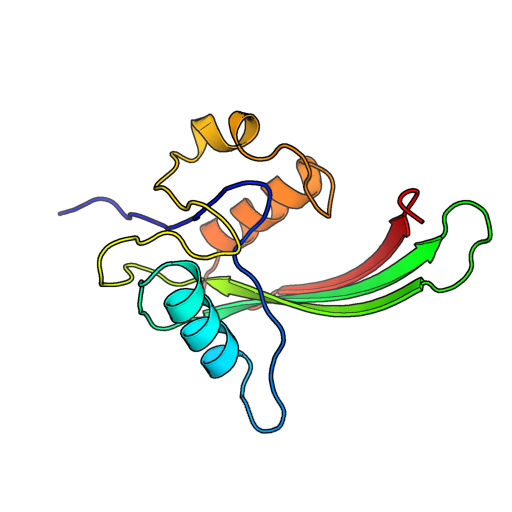962 2.618 9.735 1.00 84.88 109 PHE A C 1
ATOM 869 O O . PHE A 1 109 ? 6.221 1.875 8.788 1.00 84.88 109 PHE A O 1
ATOM 876 N N . ASN A 1 110 ? 6.818 2.777 10.751 1.00 86.31 110 ASN A N 1
ATOM 877 C CA . ASN A 1 110 ? 8.121 2.098 10.791 1.00 86.31 110 ASN A CA 1
ATOM 878 C C . ASN A 1 110 ? 7.984 0.572 10.838 1.00 86.31 110 ASN A C 1
ATOM 880 O O . ASN A 1 110 ? 8.746 -0.126 10.173 1.00 86.31 110 ASN A O 1
ATOM 884 N N . ALA A 1 111 ? 6.979 0.045 11.541 1.00 88.50 111 ALA A N 1
ATOM 885 C CA . ALA A 1 111 ? 6.713 -1.391 11.546 1.00 88.50 111 ALA A CA 1
ATOM 886 C C . ALA A 1 111 ? 6.404 -1.927 10.134 1.00 88.50 111 ALA A C 1
ATOM 888 O O . ALA A 1 111 ? 6.791 -3.045 9.801 1.00 88.50 111 ALA A O 1
ATOM 889 N N . GLN A 1 112 ? 5.762 -1.135 9.265 1.00 87.81 112 GLN A N 1
ATOM 890 C CA . GLN A 1 112 ? 5.577 -1.507 7.855 1.00 87.81 112 GLN A CA 1
ATOM 891 C C . GLN A 1 112 ? 6.901 -1.546 7.088 1.00 87.81 112 GLN A C 1
ATOM 893 O O . GLN A 1 112 ? 7.134 -2.478 6.320 1.00 87.81 112 GLN A O 1
ATOM 898 N N . ILE A 1 113 ?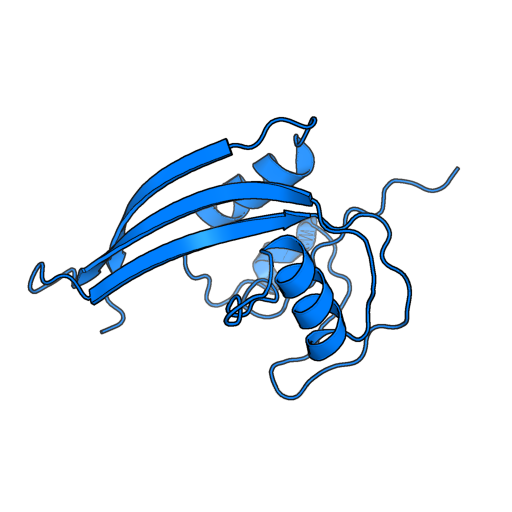 7.782 -0.570 7.318 1.00 87.94 113 ILE A N 1
ATOM 899 C CA . ILE A 1 113 ? 9.123 -0.555 6.721 1.00 87.94 113 ILE A CA 1
ATOM 900 C C . ILE A 1 113 ? 9.907 -1.803 7.146 1.00 87.94 113 ILE A C 1
ATOM 902 O O . ILE A 1 113 ? 10.534 -2.452 6.306 1.00 87.94 113 ILE A O 1
ATOM 906 N N . ASP A 1 114 ? 9.809 -2.208 8.412 1.00 90.25 114 ASP A N 1
ATOM 907 C CA . ASP A 1 114 ? 10.440 -3.433 8.906 1.00 90.25 114 ASP A CA 1
ATOM 908 C C . ASP A 1 114 ? 9.856 -4.700 8.266 1.00 90.25 114 ASP A C 1
ATOM 910 O O . ASP A 1 114 ? 10.618 -5.606 7.918 1.00 90.25 114 ASP A O 1
ATOM 914 N N . LEU A 1 115 ? 8.538 -4.764 8.042 1.00 89.56 115 LEU A N 1
ATOM 915 C CA . LEU A 1 115 ? 7.909 -5.874 7.310 1.00 89.56 115 LEU A CA 1
ATOM 916 C C . LEU A 1 115 ? 8.468 -5.999 5.889 1.00 89.56 115 LEU A C 1
ATOM 918 O O . LEU A 1 115 ? 8.805 -7.097 5.454 1.00 89.56 115 LEU A O 1
ATOM 922 N N . ILE A 1 116 ? 8.621 -4.878 5.181 1.00 90.31 116 ILE A N 1
ATOM 923 C CA . ILE A 1 116 ? 9.180 -4.844 3.822 1.00 90.31 116 ILE A CA 1
ATOM 924 C C . ILE A 1 116 ? 10.661 -5.242 3.827 1.00 90.31 116 ILE A C 1
ATOM 926 O O . ILE A 1 116 ? 11.131 -6.008 2.979 1.00 90.31 116 ILE A O 1
ATOM 930 N N . LYS A 1 117 ? 11.437 -4.731 4.786 1.00 88.50 117 LYS A N 1
ATOM 931 C CA . LYS A 1 117 ? 12.879 -5.002 4.879 1.00 88.50 117 LYS A CA 1
ATOM 932 C C . LYS A 1 117 ? 13.165 -6.468 5.155 1.00 88.50 117 LYS A C 1
ATOM 934 O O . LYS A 1 117 ? 14.078 -7.011 4.531 1.00 88.50 117 LYS A O 1
ATOM 939 N N . ASN A 1 118 ? 12.370 -7.075 6.029 1.00 90.62 118 ASN A N 1
ATOM 940 C CA . ASN A 1 118 ? 12.509 -8.463 6.458 1.00 90.62 118 ASN A CA 1
ATOM 941 C C . ASN A 1 118 ? 11.653 -9.439 5.639 1.00 90.62 118 ASN A C 1
ATOM 943 O O . ASN A 1 118 ? 11.582 -10.618 5.987 1.00 90.62 118 ASN A O 1
ATOM 947 N N . TYR A 1 119 ? 11.010 -8.971 4.563 1.00 91.38 119 TYR A N 1
ATOM 948 C CA . TYR A 1 119 ? 10.203 -9.829 3.709 1.00 91.38 119 TYR A CA 1
ATOM 949 C C . TYR A 1 119 ? 11.054 -10.965 3.133 1.00 91.38 119 TYR A C 1
ATOM 951 O O . TYR A 1 119 ? 12.091 -10.742 2.508 1.00 91.38 119 TYR A O 1
ATOM 959 N N . ASN A 1 120 ? 10.603 -12.194 3.370 1.00 92.75 120 ASN A N 1
ATOM 960 C CA . ASN A 1 120 ? 11.308 -13.426 3.021 1.00 92.75 120 ASN A CA 1
ATOM 961 C C . ASN A 1 120 ? 10.423 -14.399 2.222 1.00 92.75 120 ASN A C 1
ATOM 963 O O . ASN A 1 120 ? 10.703 -15.594 2.183 1.00 92.75 120 ASN A O 1
ATOM 967 N N . GLY A 1 121 ? 9.334 -13.895 1.631 1.00 91.38 121 GLY A N 1
ATOM 968 C CA . GLY A 1 121 ? 8.315 -14.706 0.957 1.00 91.38 121 GLY A CA 1
ATOM 969 C C . GLY A 1 121 ? 7.102 -15.051 1.827 1.00 91.38 121 GLY A C 1
ATOM 970 O O . GLY A 1 121 ? 6.122 -15.580 1.311 1.00 91.38 121 GLY A O 1
ATOM 971 N N . THR A 1 122 ? 7.136 -14.752 3.130 1.00 94.00 122 THR A N 1
ATOM 972 C CA . THR A 1 122 ? 5.995 -14.983 4.028 1.00 94.00 122 THR A CA 1
ATOM 973 C C . THR A 1 122 ? 5.142 -13.727 4.154 1.00 94.00 122 THR A C 1
ATOM 975 O O . THR A 1 122 ? 5.619 -12.686 4.610 1.00 94.00 122 THR A O 1
ATOM 978 N N . MET A 1 123 ? 3.865 -13.836 3.790 1.00 93.31 123 MET A N 1
ATOM 979 C CA . MET A 1 123 ? 2.893 -12.763 3.979 1.00 93.31 123 MET A CA 1
ATOM 980 C C . MET A 1 123 ? 2.479 -12.660 5.452 1.00 93.31 123 MET A C 1
ATOM 982 O O . MET A 1 123 ? 2.180 -13.666 6.094 1.00 93.31 123 MET A O 1
ATOM 986 N N . ASN A 1 124 ? 2.403 -11.434 5.968 1.00 93.69 124 ASN A N 1
ATOM 987 C CA . ASN A 1 124 ? 1.865 -11.164 7.300 1.00 93.69 124 ASN A CA 1
ATOM 988 C C . ASN A 1 124 ? 0.374 -10.823 7.230 1.00 93.69 124 ASN A C 1
ATOM 990 O O . ASN A 1 124 ? -0.056 -10.091 6.343 1.00 93.69 124 ASN A O 1
ATOM 994 N N . PHE A 1 125 ? -0.405 -11.313 8.189 1.00 95.31 125 PHE A N 1
ATOM 995 C CA . PHE A 1 125 ? -1.812 -10.953 8.343 1.00 95.31 125 PHE A CA 1
ATOM 996 C C . PHE A 1 125 ? -2.034 -10.266 9.689 1.00 95.31 125 PHE A C 1
ATOM 998 O O . PHE A 1 125 ? -1.516 -10.729 10.707 1.00 95.31 125 PHE A O 1
ATOM 1005 N N . SER A 1 126 ? -2.804 -9.178 9.706 1.00 94.06 126 SER A N 1
ATOM 1006 C CA . SER A 1 126 ? -3.234 -8.540 10.951 1.00 94.06 126 SER A CA 1
ATOM 1007 C C . SER A 1 126 ? -4.647 -7.980 10.866 1.00 94.06 126 SER A C 1
ATOM 1009 O O . SER A 1 126 ? -5.097 -7.520 9.816 1.00 94.06 126 SER A O 1
ATOM 1011 N N . GLU A 1 127 ? -5.328 -7.984 12.009 1.00 95.81 127 GLU A N 1
ATOM 1012 C CA . GLU A 1 127 ? -6.640 -7.371 12.189 1.00 95.81 127 GLU A CA 1
ATOM 1013 C C . GLU A 1 127 ? -6.544 -6.273 13.236 1.00 95.81 127 GLU A C 1
ATOM 1015 O O . GLU A 1 127 ? -6.054 -6.489 14.345 1.00 95.81 127 GLU A O 1
ATOM 1020 N N . ASN A 1 128 ? -7.005 -5.081 12.879 1.00 92.06 128 ASN A N 1
ATOM 1021 C CA . ASN A 1 128 ? -6.764 -3.879 13.656 1.00 92.06 128 ASN A CA 1
ATOM 1022 C C . ASN A 1 128 ? -8.074 -3.126 13.854 1.00 92.06 128 ASN A C 1
ATOM 1024 O O . ASN A 1 128 ? -8.744 -2.742 12.895 1.00 92.06 128 ASN A O 1
ATOM 1028 N N . ARG A 1 129 ? -8.415 -2.862 15.116 1.00 93.75 129 ARG A N 1
ATOM 1029 C CA . ARG A 1 129 ? -9.447 -1.881 15.458 1.00 93.75 129 ARG A CA 1
ATOM 1030 C C . ARG A 1 129 ? -8.782 -0.524 15.604 1.00 93.75 129 ARG A C 1
ATOM 1032 O O . ARG A 1 129 ? -7.998 -0.324 16.529 1.00 93.75 129 ARG A O 1
ATOM 1039 N N . HIS A 1 130 ? -9.078 0.385 14.687 1.00 89.31 130 HIS A N 1
ATOM 1040 C CA . HIS A 1 130 ? -8.506 1.727 14.682 1.00 89.31 130 HIS A CA 1
ATOM 1041 C C . HIS A 1 130 ? -9.549 2.740 15.150 1.00 89.31 130 HIS A C 1
ATOM 1043 O O . HIS A 1 130 ? -10.677 2.715 14.675 1.00 89.31 130 HIS A O 1
ATOM 1049 N N . TYR A 1 131 ? -9.175 3.641 16.057 1.00 89.50 131 TYR A N 1
ATOM 1050 C CA . TYR A 1 131 ? -10.067 4.686 16.563 1.00 89.50 131 TYR A CA 1
ATOM 1051 C C . TYR A 1 131 ? -9.582 6.042 16.064 1.00 89.50 131 TYR A C 1
ATOM 1053 O O . TYR A 1 131 ? -8.551 6.540 16.517 1.00 89.50 131 TYR A O 1
ATOM 1061 N N . SER A 1 132 ? -10.322 6.617 15.121 1.00 83.75 132 SER A N 1
ATOM 1062 C CA . SER A 1 132 ? -9.968 7.870 14.459 1.00 83.75 132 SER A CA 1
ATOM 1063 C C . SER A 1 132 ? -10.620 9.067 15.149 1.00 83.75 132 SER A C 1
ATOM 1065 O O . SER A 1 132 ? -11.760 8.992 15.600 1.00 83.75 132 SER A O 1
ATOM 1067 N N . GLU A 1 133 ? -9.894 10.184 15.204 1.00 81.12 133 GLU A N 1
ATOM 1068 C CA . GLU A 1 133 ? -10.425 11.507 15.575 1.00 81.12 133 GLU A CA 1
ATOM 1069 C C . GLU A 1 133 ? -10.751 12.374 14.343 1.00 81.12 133 GLU A C 1
ATOM 1071 O O . GLU A 1 133 ? -11.208 13.504 14.496 1.00 81.12 133 GLU A O 1
ATOM 1076 N N . LYS A 1 134 ? -10.471 11.879 13.125 1.00 66.31 134 LYS A N 1
ATOM 1077 C CA . LYS A 1 134 ? -10.514 12.648 11.865 1.00 66.31 134 LYS A CA 1
ATOM 1078 C C . LYS A 1 134 ? -11.912 12.754 11.224 1.00 66.31 134 LYS A C 1
ATOM 1080 O O . LYS A 1 134 ? -11.992 13.139 10.060 1.00 66.31 134 LYS A O 1
ATOM 1085 N N . PHE A 1 135 ? -12.985 12.446 11.953 1.00 53.00 135 PHE A N 1
ATOM 1086 C CA . PHE A 1 135 ? -14.365 12.510 11.458 1.00 53.00 135 PHE A CA 1
ATOM 1087 C C . PHE A 1 135 ? -15.286 13.241 12.439 1.00 53.00 135 PHE A C 1
ATOM 1089 O O . PHE A 1 135 ? -15.073 13.115 13.667 1.00 53.00 135 PHE A O 1
#

Nearest PDB structures (foldseek):
  3fk9-assembly1_B  TM=7.836E-01  e=4.839E-06  Halalkalibacterium halodurans
  6gls-assembly2_B  TM=7.220E-01  e=2.990E-04  Homo sapiens
  6glp-assembly1_A  TM=7.529E-01  e=7.268E-04  Homo sapiens
  4zbp-assembly2_C-2  TM=7.003E-01  e=1.112E-02  Arabidopsis thaliana
  4zbp-assembly1_A  TM=5.770E-01  e=7.460E-02  Arabidopsis thaliana

InterPro domains:
  IPR000086 NUDIX hydrolase domain [PF00293] (11-95)
  IPR000086 NUDIX hydrolase domain [PS51462] (1-112)
  IPR015797 NUDIX hydrolase-like domain superfamily [SSF55811] (3-110)
  IPR020084 NUDIX hydrolase, conserved site [PS00893] (17-38)

Solvent-accessible surface area (backbone atoms only — not comparable to full-atom values): 8234 Å² total; per-residue (Å²): 138,82,78,86,64,77,71,60,58,54,59,36,47,71,85,80,76,75,67,53,95,94,51,50,72,53,56,30,53,31,48,44,42,31,67,50,30,48,30,43,55,67,54,42,74,47,29,46,37,38,38,43,30,23,35,62,86,80,66,44,83,73,47,78,47,78,45,76,45,65,48,47,66,74,57,44,73,61,82,38,64,36,98,90,45,65,64,49,91,61,58,79,94,51,43,80,81,46,54,80,63,53,95,54,56,73,68,59,49,50,52,50,53,51,51,64,72,66,56,77,88,64,64,44,76,50,80,42,83,42,69,42,82,91,119

Organism: NCBI:txid1975072

Foldseek 3Di:
DDPWPFFAKFAQEGQDDDADDPGDPQRRVQVSCCQAWVWGFGKDFLEKEWEFEAAQPPRDTDDTDIDTDITGGPIDDHTDHHPVGHIDTDDPVCVVVRNPHYPDDVVVVVVSVVSSVPRDPDYYYYYDYHHDNPD

Radius of gyration: 15.59 Å; Cα contacts (8 Å, |Δi|>4): 213; chains: 1; bounding box: 47×30×36 Å